Protein AF-A0A924JNL5-F1 (afdb_monomer)

Mean predicted aligned error: 14.29 Å

Sequence (142 aa):
SKKSTVPIAVNTSGQMEVLTNLPKDGQSKTLKNFFLAMITFFFINVTWVFFRAPDFHSAWQLLCSMFSHVPKAEALLTTLAIIKISVIVFFLVLFHWLMRNTRVITVANKMPWGLVGIIWAFLLILLFWSQESSSAFIYFQF

Foldseek 3Di:
DDDDDQDWDQDPVRDTDRVPCPPPPPPPVVVVVVVVVVVVVVVVVLVVLCVPAPDPVRSVVVVCVVPDDDPPDDPPDDPVRVVVVVVVVVVVVVVCVVCVPHDPVVVCVPDDPVVVVVVVVVVVVVVVVPDDPPPPDCVPVD

pLDDT: mean 79.2, std 16.15, range [42.53, 96.31]

Radius of gyration: 26.07 Å; Cα contacts (8 Å, |Δi|>4): 34; chains: 1; bounding box: 46×49×85 Å

Solvent-accessible surface area (backbone atoms only — not comparable to full-atom values): 8984 Å² total; per-residue (Å²): 138,86,83,82,83,77,70,71,53,72,49,102,82,74,49,82,46,70,65,81,77,65,82,90,68,78,67,75,53,54,59,57,51,50,52,52,49,51,52,53,50,49,53,51,54,58,54,46,43,61,74,69,35,96,44,74,68,57,23,51,51,53,57,47,57,76,80,44,90,65,85,87,62,78,71,91,59,52,72,67,55,51,52,52,52,51,53,52,51,50,51,52,53,50,53,50,59,75,38,69,92,54,59,68,67,65,54,56,73,73,45,62,69,69,60,54,51,52,51,52,52,51,52,51,53,50,56,65,67,64,63,70,86,70,76,72,60,80,88,73,75,120

Structure (mmCIF, N/CA/C/O backbone):
data_AF-A0A924JNL5-F1
#
_entry.id   AF-A0A924JNL5-F1
#
loop_
_atom_site.group_PDB
_atom_site.id
_atom_site.type_symbol
_atom_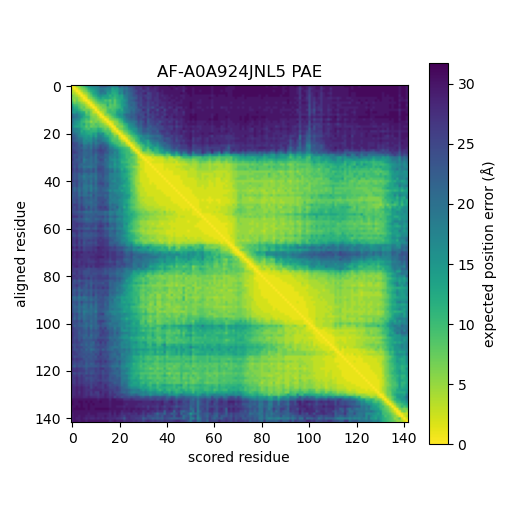site.label_atom_id
_atom_site.label_alt_id
_atom_site.label_comp_id
_atom_site.label_asym_id
_atom_site.label_entity_id
_atom_site.label_seq_id
_atom_site.pdbx_PDB_ins_code
_atom_site.Cartn_x
_atom_site.Cartn_y
_atom_site.Cartn_z
_atom_site.occupancy
_atom_site.B_iso_or_equiv
_atom_site.auth_seq_id
_atom_site.auth_comp_id
_atom_site.auth_asym_id
_atom_site.auth_atom_id
_atom_site.pdbx_PDB_model_num
ATOM 1 N N . SER A 1 1 ? 4.063 -16.613 54.047 1.00 42.53 1 SER A N 1
ATOM 2 C CA . SER A 1 1 ? 3.783 -17.781 53.190 1.00 42.53 1 SER A CA 1
ATOM 3 C C . SER A 1 1 ? 2.594 -17.457 52.288 1.00 42.53 1 SER A C 1
ATOM 5 O O . SER A 1 1 ? 1.470 -17.441 52.772 1.00 42.53 1 SER A O 1
ATOM 7 N N . LYS A 1 2 ? 2.817 -17.057 51.025 1.00 44.66 2 LYS A N 1
ATOM 8 C CA . LYS A 1 2 ? 1.724 -16.778 50.070 1.00 44.66 2 LYS A CA 1
ATOM 9 C C . LYS A 1 2 ? 1.330 -18.095 49.392 1.00 44.66 2 LYS A C 1
ATOM 11 O O . LYS A 1 2 ? 2.110 -18.627 48.609 1.00 44.66 2 LYS A O 1
ATOM 16 N N . LYS A 1 3 ? 0.147 -18.630 49.711 1.00 45.91 3 LYS A N 1
ATOM 17 C CA . LYS A 1 3 ? -0.441 -19.795 49.028 1.00 45.91 3 LYS A CA 1
ATOM 18 C C . LYS A 1 3 ? -0.816 -19.392 47.597 1.00 45.91 3 LYS A C 1
ATOM 20 O O . LYS A 1 3 ? -1.666 -18.529 47.408 1.00 45.91 3 LYS A O 1
ATOM 25 N N . SER A 1 4 ? -0.160 -20.002 46.613 1.00 47.66 4 SER A N 1
ATOM 26 C CA . SER A 1 4 ? -0.509 -19.899 45.194 1.00 47.66 4 SER A CA 1
ATOM 27 C C . SER A 1 4 ? -1.777 -20.714 44.941 1.00 47.66 4 SER A C 1
ATOM 29 O O . SER A 1 4 ? -1.770 -21.933 45.107 1.00 47.66 4 SER A O 1
ATOM 31 N N . THR A 1 5 ? -2.883 -20.056 44.605 1.00 51.22 5 THR A N 1
ATOM 32 C CA . THR A 1 5 ? -4.134 -20.720 44.227 1.00 51.22 5 THR A CA 1
ATOM 33 C C . THR A 1 5 ? -4.063 -21.096 42.753 1.00 51.22 5 THR A C 1
ATOM 35 O O . THR A 1 5 ? -4.196 -20.239 41.880 1.00 51.22 5 THR A O 1
ATOM 38 N N . VAL A 1 6 ? -3.811 -22.375 42.485 1.00 58.50 6 VAL A N 1
ATOM 39 C CA . VAL A 1 6 ? -3.838 -22.947 41.136 1.00 58.50 6 VAL A CA 1
ATOM 40 C C . VAL A 1 6 ? -5.300 -23.028 40.669 1.00 58.50 6 VAL A C 1
ATOM 42 O O . VAL A 1 6 ? -6.115 -23.593 41.399 1.00 58.50 6 VAL A O 1
ATOM 45 N N . PRO A 1 7 ? -5.667 -22.467 39.501 1.00 54.34 7 PRO A N 1
ATOM 46 C CA . PRO A 1 7 ? -7.021 -22.586 38.974 1.00 54.34 7 PRO A CA 1
ATOM 47 C C . PRO A 1 7 ? -7.287 -24.031 38.529 1.00 54.34 7 PRO A C 1
ATOM 49 O O . PRO A 1 7 ? -6.531 -24.601 37.742 1.00 54.34 7 PRO A O 1
ATOM 52 N N . ILE A 1 8 ? -8.360 -24.618 39.056 1.00 56.34 8 ILE A N 1
ATOM 53 C CA . ILE A 1 8 ? -8.835 -25.965 38.729 1.00 56.34 8 ILE A CA 1
ATOM 54 C C . ILE A 1 8 ? -10.069 -25.793 37.841 1.00 56.34 8 ILE A C 1
ATOM 56 O O . ILE A 1 8 ? -11.018 -25.123 38.248 1.00 56.34 8 ILE A O 1
ATOM 60 N N . ALA A 1 9 ? -10.058 -26.368 36.639 1.00 57.81 9 ALA A N 1
ATOM 61 C CA . ALA A 1 9 ? -11.243 -26.451 35.788 1.00 57.81 9 ALA A CA 1
ATOM 62 C C . ALA A 1 9 ? -11.765 -27.892 35.799 1.00 57.81 9 ALA A C 1
ATOM 64 O O . ALA A 1 9 ? -10.994 -28.842 35.679 1.00 57.81 9 ALA A O 1
ATOM 65 N N . VAL A 1 10 ? -13.076 -28.052 35.973 1.00 51.19 10 VAL A N 1
ATOM 66 C CA . VAL A 1 10 ? -13.751 -29.355 35.955 1.00 51.19 10 VAL A CA 1
ATOM 67 C C . VAL A 1 10 ? -14.248 -29.599 34.534 1.00 51.19 10 VAL A C 1
ATOM 69 O O . VAL A 1 10 ? -15.027 -28.801 34.013 1.00 51.19 10 VAL A O 1
ATOM 72 N N . ASN A 1 11 ? -13.783 -30.670 33.888 1.00 59.03 11 ASN A N 1
ATOM 73 C CA . ASN A 1 11 ? -14.306 -31.067 32.579 1.00 59.03 11 ASN A CA 1
ATOM 74 C C . ASN A 1 11 ? -15.657 -31.801 32.723 1.00 59.03 11 ASN A C 1
ATOM 76 O O . ASN A 1 11 ? -16.027 -32.244 33.811 1.00 59.03 11 ASN A O 1
ATOM 80 N N . THR A 1 12 ? -16.398 -31.961 31.622 1.00 59.28 12 THR A N 1
ATOM 81 C CA . THR A 1 12 ? -17.748 -32.571 31.566 1.00 59.28 12 THR A CA 1
ATOM 82 C C . THR A 1 12 ? -17.805 -34.040 32.028 1.00 59.28 12 THR A C 1
ATOM 84 O O . THR A 1 12 ? -18.880 -34.623 32.119 1.00 59.28 12 THR A O 1
ATOM 87 N N . SER A 1 13 ? -16.655 -34.636 32.342 1.00 56.53 13 SER A N 1
ATOM 88 C CA . SER A 1 13 ? -16.466 -35.998 32.859 1.00 56.53 13 SER A CA 1
ATOM 89 C C . SER A 1 13 ? -16.089 -36.035 34.352 1.00 56.53 13 SER A C 1
ATOM 91 O O . SER A 1 13 ? -15.759 -37.097 34.873 1.00 56.53 13 SER A O 1
ATOM 93 N N . GLY A 1 14 ? -16.139 -34.898 35.058 1.00 56.44 14 GLY A N 1
ATOM 94 C CA . GLY A 1 14 ? -15.939 -34.826 36.512 1.00 56.44 14 GLY A CA 1
ATOM 95 C C . GLY A 1 14 ? -14.491 -35.019 36.973 1.00 56.44 14 GLY A C 1
ATOM 96 O O . GLY A 1 14 ? -14.248 -35.174 38.169 1.00 56.44 14 GLY A O 1
ATOM 97 N N . GLN A 1 15 ? -13.521 -35.000 36.055 1.00 50.81 15 GLN A N 1
ATOM 98 C CA . GLN A 1 15 ? -12.108 -35.089 36.413 1.00 50.81 15 GLN A CA 1
ATOM 99 C C . GLN A 1 15 ? -11.550 -33.697 36.725 1.00 50.81 15 GLN A C 1
ATOM 101 O O . GLN A 1 15 ? -11.748 -32.746 35.965 1.00 50.81 15 GLN A O 1
ATOM 106 N N . MET A 1 16 ? -10.863 -33.579 37.867 1.00 51.94 16 MET A N 1
ATOM 107 C CA . MET A 1 16 ? -10.160 -32.360 38.264 1.00 51.94 16 MET A CA 1
ATOM 108 C C . MET A 1 16 ? -8.832 -32.289 37.516 1.00 51.94 16 MET A C 1
ATOM 110 O O . MET A 1 16 ? -7.827 -32.850 37.954 1.00 51.94 16 MET A O 1
ATOM 114 N N . GLU A 1 17 ? -8.832 -31.616 36.372 1.00 58.72 17 GLU A N 1
ATOM 115 C CA . GLU A 1 17 ? -7.619 -31.408 35.597 1.00 58.72 17 GLU A CA 1
ATOM 116 C C . GLU A 1 17 ? -6.910 -30.155 36.119 1.00 58.72 17 GLU A C 1
ATOM 118 O O . GLU A 1 17 ? -7.421 -29.032 36.066 1.00 58.72 17 GLU A O 1
ATOM 123 N N . VAL A 1 18 ? -5.728 -30.353 36.701 1.00 57.31 18 VAL A N 1
ATOM 124 C CA . VAL A 1 18 ? -4.876 -29.240 37.109 1.00 57.31 18 VAL A CA 1
ATOM 125 C C . VAL A 1 18 ? -4.380 -28.572 35.828 1.00 57.31 18 VAL A C 1
ATOM 127 O O . VAL A 1 18 ? -3.660 -29.193 35.050 1.00 57.31 18 VAL A O 1
ATOM 130 N N . LEU A 1 19 ? -4.739 -27.302 35.609 1.00 57.19 19 LEU A N 1
ATOM 131 C CA . LEU A 1 19 ? -4.317 -26.503 34.448 1.00 57.19 19 LEU A CA 1
ATOM 132 C C . LEU A 1 19 ? -2.818 -26.122 34.509 1.00 57.19 19 LEU A C 1
ATOM 134 O O . LEU A 1 19 ? -2.437 -24.978 34.261 1.00 57.19 19 LEU A O 1
ATOM 138 N N . THR A 1 20 ? -1.937 -27.055 34.874 1.00 58.16 20 THR A N 1
ATOM 139 C CA . THR A 1 20 ? -0.475 -26.874 34.899 1.00 58.16 20 THR A CA 1
ATOM 140 C C . THR A 1 20 ? 0.133 -26.844 33.502 1.00 58.16 20 THR A C 1
ATOM 142 O O . THR A 1 20 ? 1.210 -26.278 33.327 1.00 58.16 20 THR A O 1
ATOM 145 N N . ASN A 1 21 ? -0.571 -27.383 32.504 1.00 58.62 21 ASN A N 1
ATOM 146 C CA . ASN A 1 21 ? -0.106 -27.487 31.123 1.00 58.62 21 ASN A CA 1
ATOM 147 C C . ASN A 1 21 ? -0.866 -26.549 30.177 1.00 58.62 21 ASN A C 1
ATOM 149 O O . ASN A 1 21 ? -1.249 -26.945 29.080 1.00 58.62 21 ASN A O 1
ATOM 153 N N . LEU A 1 22 ? -1.072 -25.289 30.575 1.00 60.34 22 LEU A N 1
ATOM 154 C CA . LEU A 1 22 ? -1.399 -24.256 29.591 1.00 60.34 22 LEU A CA 1
ATOM 155 C C . LEU A 1 22 ? -0.212 -24.139 28.615 1.00 60.34 22 LEU A C 1
ATOM 157 O O . LEU A 1 22 ? 0.902 -23.855 29.071 1.00 60.34 22 LEU A O 1
ATOM 161 N N . PRO A 1 23 ? -0.407 -24.347 27.299 1.00 58.00 23 PRO A N 1
ATOM 162 C CA . PRO A 1 23 ? 0.660 -24.207 26.318 1.00 58.00 23 PRO A CA 1
ATOM 163 C C . PRO A 1 23 ? 1.280 -22.807 26.408 1.00 58.00 23 PRO A C 1
ATOM 165 O O . PRO A 1 23 ? 0.657 -21.796 26.086 1.00 58.00 23 PRO A O 1
ATOM 168 N N . LYS A 1 24 ? 2.527 -22.726 26.884 1.00 58.00 24 LYS A N 1
ATOM 169 C CA . LYS A 1 24 ? 3.342 -21.499 26.867 1.00 58.00 24 LYS A CA 1
ATOM 170 C C . LYS A 1 24 ? 4.043 -21.336 25.514 1.00 58.00 24 LYS A C 1
ATOM 172 O O . LYS A 1 24 ? 5.245 -21.093 25.455 1.00 58.00 24 LYS A O 1
ATOM 177 N N . ASP A 1 25 ? 3.318 -21.478 24.410 1.00 58.19 25 ASP A N 1
ATOM 178 C CA . ASP A 1 25 ? 3.896 -21.514 23.061 1.00 58.19 25 ASP A CA 1
ATOM 179 C C . ASP A 1 25 ? 3.344 -20.425 22.120 1.00 58.19 25 ASP A C 1
ATOM 181 O O . ASP A 1 25 ? 3.361 -20.574 20.901 1.00 58.19 25 ASP A O 1
ATOM 185 N N . GLY A 1 26 ? 2.896 -19.290 22.665 1.00 54.12 26 GLY A N 1
ATOM 186 C CA . GLY A 1 26 ? 2.243 -18.236 21.877 1.00 54.12 26 GLY A CA 1
ATOM 187 C C . GLY A 1 26 ? 3.150 -17.174 21.237 1.00 54.12 26 GLY A C 1
ATOM 188 O O . GLY A 1 26 ? 2.687 -16.442 20.368 1.00 54.12 26 GLY A O 1
ATOM 189 N N . GLN A 1 27 ? 4.422 -17.037 21.641 1.00 55.44 27 GLN A N 1
ATOM 190 C CA . GLN A 1 27 ? 5.229 -15.864 21.238 1.00 55.44 27 GLN A CA 1
ATOM 191 C C . GLN A 1 27 ? 6.374 -16.163 20.255 1.00 55.44 27 GLN A C 1
ATOM 193 O O . GLN A 1 27 ? 6.609 -15.377 19.340 1.00 55.44 27 GLN A O 1
ATOM 198 N N . SER A 1 28 ? 7.042 -17.321 20.352 1.00 54.91 28 SER A N 1
ATOM 199 C CA . SER A 1 28 ? 8.160 -17.678 19.449 1.00 54.91 28 SER A CA 1
ATOM 200 C C . SER A 1 28 ? 7.705 -18.032 18.020 1.00 54.91 28 SER A C 1
ATOM 202 O O . SER A 1 28 ? 8.443 -17.822 17.055 1.00 54.91 28 SER A O 1
ATOM 204 N N . LYS A 1 29 ? 6.468 -18.524 17.864 1.00 59.81 29 LYS A N 1
ATOM 205 C CA . LYS A 1 29 ? 5.901 -18.924 16.565 1.00 59.81 29 LYS A CA 1
ATOM 206 C C . LYS A 1 29 ? 5.621 -17.723 15.659 1.00 59.81 29 LYS A C 1
ATOM 208 O O . LYS A 1 29 ? 5.8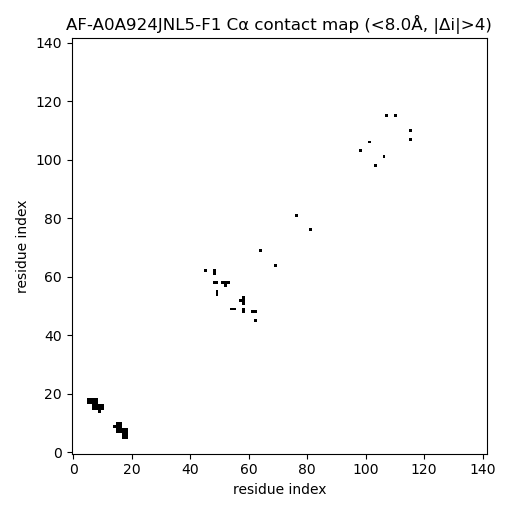09 -17.809 14.451 1.00 59.81 29 LYS A O 1
ATOM 213 N N . THR A 1 30 ? 5.245 -16.581 16.230 1.00 75.69 30 THR A N 1
ATOM 214 C CA . THR A 1 30 ? 4.782 -15.414 15.464 1.00 75.69 30 THR A CA 1
ATOM 215 C C . THR A 1 30 ? 5.876 -14.794 14.600 1.00 75.69 30 THR A C 1
ATOM 217 O O . THR A 1 30 ? 5.617 -14.482 13.441 1.00 75.69 30 THR A O 1
ATOM 220 N N . LEU A 1 31 ? 7.103 -14.655 15.115 1.00 81.88 31 LEU A N 1
ATOM 221 C CA . LEU A 1 31 ? 8.203 -14.070 14.338 1.00 81.88 31 LEU A CA 1
ATOM 222 C C . LEU A 1 31 ? 8.670 -15.008 13.218 1.00 81.88 31 LEU A C 1
ATOM 224 O O . LEU A 1 31 ? 8.867 -14.561 12.092 1.00 81.88 31 LEU A O 1
ATOM 228 N N . LYS A 1 32 ? 8.789 -16.312 13.506 1.00 87.38 32 LYS A N 1
ATOM 229 C CA . LYS A 1 32 ? 9.134 -17.325 12.495 1.00 87.38 32 LYS A CA 1
ATOM 230 C C . LYS A 1 32 ? 8.084 -17.387 11.385 1.00 87.38 32 LYS A C 1
ATOM 232 O O . LYS A 1 32 ? 8.441 -17.370 10.213 1.00 87.38 32 LYS A O 1
ATOM 237 N N . ASN A 1 33 ? 6.801 -17.390 11.748 1.00 85.50 33 ASN A N 1
ATOM 238 C CA . ASN A 1 33 ? 5.700 -17.396 10.785 1.00 85.50 33 ASN A CA 1
ATOM 239 C C . ASN A 1 33 ? 5.666 -16.110 9.953 1.00 85.50 33 ASN A C 1
ATOM 241 O O . ASN A 1 33 ? 5.437 -16.168 8.750 1.00 85.50 33 ASN A O 1
ATOM 245 N N . PHE A 1 34 ? 5.930 -14.955 10.570 1.00 84.38 34 PHE A N 1
ATOM 246 C CA . PHE A 1 34 ? 6.026 -13.685 9.854 1.00 84.38 34 PHE A CA 1
ATOM 247 C C . PHE A 1 34 ? 7.189 -13.683 8.856 1.00 84.38 34 PHE A C 1
ATOM 249 O O . PHE A 1 34 ? 7.009 -13.305 7.703 1.00 84.38 34 PHE A O 1
ATOM 256 N N . PHE A 1 35 ? 8.363 -14.163 9.268 1.00 90.50 35 PHE A N 1
ATOM 257 C CA . PHE A 1 35 ? 9.517 -14.284 8.382 1.00 90.50 35 PHE A CA 1
ATOM 258 C C . PHE A 1 35 ? 9.242 -15.238 7.209 1.00 90.50 35 PHE A C 1
ATOM 260 O O . PHE A 1 35 ? 9.525 -14.904 6.061 1.00 90.50 35 PHE A O 1
ATOM 267 N N . LEU A 1 36 ? 8.609 -16.386 7.470 1.00 92.12 36 LEU A N 1
ATOM 268 C CA . LEU A 1 36 ? 8.206 -17.326 6.422 1.00 92.12 36 LEU A CA 1
ATOM 269 C C . LEU A 1 36 ? 7.178 -16.711 5.456 1.00 92.12 36 LEU A C 1
ATOM 271 O O . LEU A 1 36 ? 7.269 -16.909 4.243 1.00 92.12 36 LEU A O 1
ATOM 275 N N . ALA A 1 37 ? 6.233 -15.922 5.974 1.00 89.69 37 ALA A N 1
ATOM 276 C CA . ALA A 1 37 ? 5.281 -15.178 5.156 1.00 89.69 37 ALA A CA 1
ATOM 277 C C . ALA A 1 37 ? 5.981 -14.130 4.276 1.00 89.69 37 ALA A C 1
ATOM 279 O O . ALA A 1 37 ? 5.628 -14.003 3.108 1.00 89.69 37 ALA A O 1
ATOM 280 N N . MET A 1 38 ? 7.004 -13.435 4.787 1.00 91.25 38 MET A N 1
ATOM 281 C CA . MET A 1 38 ? 7.809 -12.491 4.000 1.00 91.25 38 MET A CA 1
ATOM 282 C C . MET A 1 38 ? 8.593 -13.181 2.8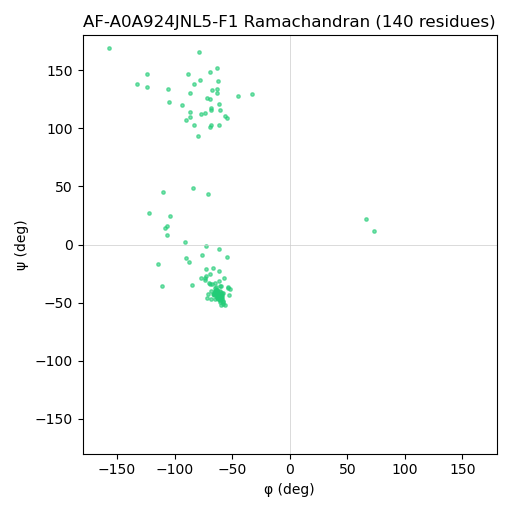82 1.00 91.25 38 MET A C 1
ATOM 284 O O . MET A 1 38 ? 8.598 -12.683 1.760 1.00 91.25 38 MET A O 1
ATOM 288 N N . ILE A 1 39 ? 9.187 -14.349 3.144 1.00 95.31 39 ILE A N 1
ATOM 289 C CA . ILE A 1 39 ? 9.854 -15.148 2.102 1.00 95.31 39 ILE A CA 1
ATOM 290 C C . ILE A 1 39 ? 8.852 -15.590 1.031 1.00 95.31 39 ILE A C 1
ATOM 292 O O . ILE A 1 39 ? 9.106 -15.450 -0.164 1.00 95.31 39 ILE A O 1
ATOM 296 N N . THR A 1 40 ? 7.695 -16.100 1.451 1.00 94.56 40 THR A N 1
ATOM 297 C CA . THR A 1 40 ? 6.648 -16.543 0.520 1.00 94.56 40 THR A CA 1
ATOM 298 C C . THR A 1 40 ? 6.158 -15.376 -0.332 1.00 94.56 40 THR A C 1
ATOM 300 O O . THR A 1 40 ? 6.080 -15.479 -1.554 1.00 94.56 40 THR A O 1
ATOM 303 N N . PHE A 1 41 ? 5.895 -14.234 0.304 1.00 91.69 41 PHE A N 1
ATOM 304 C CA . PHE A 1 41 ? 5.509 -13.004 -0.373 1.00 91.69 41 PHE A CA 1
ATOM 305 C C . PHE A 1 41 ? 6.577 -12.558 -1.374 1.00 91.69 41 PHE A C 1
ATOM 307 O O . PHE A 1 41 ? 6.243 -12.222 -2.507 1.00 91.69 41 PHE A O 1
ATOM 314 N N . PHE A 1 42 ? 7.857 -12.613 -1.006 1.00 92.81 42 PHE A N 1
ATOM 315 C CA . PHE A 1 42 ? 8.960 -12.289 -1.904 1.00 92.81 42 PHE A CA 1
ATOM 316 C C . PHE A 1 42 ? 8.962 -13.172 -3.162 1.00 92.81 42 PHE A C 1
ATOM 318 O O . PHE A 1 42 ? 8.998 -12.642 -4.271 1.00 92.81 42 PHE A O 1
ATOM 325 N N . PHE A 1 43 ? 8.831 -14.495 -3.025 1.00 95.06 43 PHE A N 1
ATOM 326 C CA . PHE A 1 43 ? 8.780 -15.391 -4.188 1.00 95.06 43 PHE A CA 1
ATOM 327 C C . PHE A 1 43 ? 7.557 -15.160 -5.077 1.00 95.06 43 PHE A C 1
ATOM 329 O O . PHE A 1 43 ? 7.664 -15.216 -6.305 1.00 95.06 43 PHE A O 1
ATOM 336 N N . ILE A 1 44 ? 6.408 -14.846 -4.479 1.00 95.44 44 ILE A N 1
ATOM 337 C CA . ILE A 1 44 ? 5.211 -14.464 -5.234 1.00 95.44 44 ILE A CA 1
ATOM 338 C C . ILE A 1 44 ? 5.474 -13.176 -6.031 1.00 95.44 44 ILE A C 1
ATOM 340 O O . ILE A 1 44 ? 5.145 -13.131 -7.214 1.00 95.44 44 ILE A O 1
ATOM 344 N N . ASN A 1 45 ? 6.123 -12.165 -5.437 1.00 92.62 45 ASN A N 1
ATOM 345 C CA . ASN A 1 45 ? 6.485 -10.927 -6.142 1.00 92.62 45 ASN A CA 1
ATOM 346 C C . ASN A 1 45 ? 7.444 -11.188 -7.311 1.00 92.62 45 ASN A C 1
ATOM 348 O O . ASN A 1 45 ? 7.217 -10.669 -8.400 1.00 92.62 45 ASN A O 1
ATOM 352 N N . VAL A 1 46 ? 8.471 -12.024 -7.119 1.00 93.62 46 VAL A N 1
ATOM 353 C CA . VAL A 1 46 ? 9.395 -12.415 -8.200 1.00 93.62 46 VAL A CA 1
ATOM 354 C C . VAL A 1 46 ? 8.640 -13.099 -9.339 1.00 93.62 46 VAL A C 1
ATOM 356 O O . VAL A 1 46 ? 8.827 -12.753 -10.502 1.00 93.62 46 VAL A O 1
ATOM 359 N N . THR A 1 47 ? 7.740 -14.027 -9.013 1.00 94.31 47 THR A N 1
ATOM 360 C CA . THR A 1 47 ? 6.926 -14.729 -10.017 1.00 94.31 47 THR A CA 1
ATOM 361 C C . THR A 1 47 ? 6.013 -13.756 -10.774 1.00 94.31 47 THR A C 1
ATOM 363 O O . THR A 1 47 ? 5.868 -13.854 -11.991 1.00 94.31 47 THR A O 1
ATOM 366 N N . TRP A 1 48 ? 5.437 -12.772 -10.080 1.00 94.44 48 TRP A N 1
ATOM 367 C CA . TRP A 1 48 ? 4.558 -11.767 -10.679 1.00 94.44 48 TRP A CA 1
ATOM 368 C C . TRP A 1 48 ? 5.246 -10.912 -11.750 1.00 94.44 48 TRP A C 1
ATOM 370 O O . TRP A 1 48 ? 4.600 -10.525 -12.724 1.00 94.44 48 TRP A O 1
ATOM 380 N N . VAL A 1 49 ? 6.554 -10.658 -11.625 1.00 93.31 49 VAL A N 1
ATOM 381 C CA . VAL A 1 49 ? 7.321 -9.918 -12.642 1.00 93.31 49 VAL A CA 1
ATOM 382 C C . VAL A 1 49 ? 7.232 -10.602 -14.011 1.00 93.31 49 VAL A C 1
ATOM 384 O O . VAL A 1 49 ? 7.002 -9.921 -15.009 1.00 93.31 49 VAL A O 1
ATOM 387 N N . PHE A 1 50 ? 7.319 -11.935 -14.061 1.00 92.25 50 PHE A N 1
ATOM 388 C CA . PHE A 1 50 ? 7.212 -12.695 -15.313 1.00 92.25 50 PHE A CA 1
ATOM 389 C C . PHE A 1 50 ? 5.813 -12.643 -15.930 1.00 92.25 50 PHE A C 1
ATOM 391 O O . PHE A 1 50 ? 5.693 -12.613 -17.148 1.00 92.25 50 PHE A O 1
ATOM 398 N N . PHE A 1 51 ? 4.761 -12.603 -15.109 1.00 91.94 51 PHE A N 1
ATOM 399 C CA . PHE A 1 51 ? 3.384 -12.488 -15.602 1.00 91.94 51 PHE A CA 1
ATOM 400 C C . PHE A 1 51 ? 3.025 -11.069 -16.054 1.00 91.94 51 PHE A C 1
ATOM 402 O O . PHE A 1 51 ? 2.157 -10.895 -16.907 1.00 91.94 51 PHE A O 1
ATOM 409 N N . ARG A 1 52 ? 3.654 -10.046 -15.464 1.00 89.19 52 ARG A N 1
ATOM 410 C CA . ARG A 1 52 ? 3.361 -8.639 -15.761 1.00 89.19 52 ARG A CA 1
ATOM 411 C C . ARG A 1 52 ? 4.128 -8.108 -16.971 1.00 89.19 52 ARG A C 1
ATOM 413 O O . ARG A 1 52 ? 3.612 -7.217 -17.651 1.00 89.19 52 ARG A O 1
ATOM 420 N N . ALA A 1 53 ? 5.359 -8.572 -17.172 1.00 90.88 53 ALA A N 1
ATOM 421 C CA . ALA A 1 53 ? 6.227 -8.107 -18.244 1.00 90.88 53 ALA A CA 1
ATOM 422 C C . ALA A 1 53 ? 5.715 -8.560 -19.627 1.00 90.88 53 ALA A C 1
ATOM 424 O O . ALA A 1 53 ? 5.126 -9.634 -19.736 1.00 90.88 53 ALA A O 1
ATOM 425 N N . PRO A 1 54 ? 5.944 -7.766 -20.690 1.00 89.88 54 PRO A N 1
ATOM 426 C CA . PRO A 1 54 ? 5.500 -8.113 -22.042 1.00 89.88 54 PRO A CA 1
ATOM 427 C C . PRO A 1 54 ? 6.268 -9.297 -22.656 1.00 89.88 54 PRO A C 1
ATOM 429 O O . PRO A 1 54 ? 5.737 -9.985 -23.523 1.00 89.88 54 PRO A O 1
ATOM 432 N N . ASP A 1 55 ? 7.505 -9.542 -22.215 1.00 92.88 55 ASP A N 1
ATOM 433 C CA . ASP A 1 55 ? 8.384 -10.600 -22.715 1.00 92.88 55 ASP A CA 1
ATOM 434 C C . ASP A 1 55 ? 9.452 -10.994 -21.670 1.00 92.88 55 ASP A C 1
ATOM 436 O O . ASP A 1 55 ? 9.651 -10.316 -20.654 1.00 92.88 55 ASP A O 1
ATOM 440 N N . PHE A 1 56 ? 10.167 -12.096 -21.926 1.00 92.69 56 PHE A N 1
ATOM 441 C CA . PHE A 1 56 ? 11.191 -12.630 -21.019 1.00 92.69 56 PHE A CA 1
ATOM 442 C C . PHE A 1 56 ? 12.401 -11.706 -20.827 1.00 92.69 56 PHE A C 1
ATOM 444 O O . PHE A 1 56 ? 12.980 -11.684 -19.739 1.00 92.69 56 PHE A O 1
ATOM 451 N N . HIS A 1 57 ? 12.794 -10.952 -21.855 1.00 90.94 57 HIS A N 1
ATOM 452 C CA . HIS A 1 57 ? 13.922 -10.029 -21.766 1.00 90.94 57 HIS A CA 1
ATOM 453 C C . HIS A 1 57 ? 13.576 -8.862 -20.837 1.00 90.94 57 HIS A C 1
ATOM 455 O O . HIS A 1 57 ? 14.328 -8.571 -19.903 1.00 90.94 57 HIS A O 1
ATOM 461 N N . SER A 1 58 ? 12.396 -8.270 -21.022 1.00 89.56 58 SER A N 1
ATOM 462 C CA . SER A 1 58 ? 11.847 -7.224 -20.155 1.00 89.56 58 SER A CA 1
ATOM 463 C C . SER A 1 58 ? 11.689 -7.696 -18.701 1.00 89.56 58 SER A C 1
ATOM 465 O O . SER A 1 58 ? 12.049 -6.972 -17.771 1.00 89.56 58 SER A O 1
ATOM 467 N N . ALA A 1 59 ? 11.213 -8.929 -18.480 1.00 91.81 59 ALA A N 1
ATOM 468 C CA . ALA A 1 59 ? 11.107 -9.519 -17.140 1.00 91.81 59 ALA A CA 1
ATOM 469 C C . ALA A 1 59 ? 12.476 -9.632 -16.447 1.00 91.81 59 ALA A C 1
ATOM 471 O O . ALA A 1 59 ? 12.617 -9.285 -15.272 1.00 91.81 59 ALA A O 1
ATOM 472 N N . TRP A 1 60 ? 13.497 -10.085 -17.180 1.00 91.00 60 TRP A N 1
ATOM 473 C CA . TRP A 1 60 ? 14.854 -10.208 -16.652 1.00 91.00 60 TRP A CA 1
ATOM 474 C C . TRP A 1 60 ? 15.470 -8.845 -16.321 1.00 91.00 60 TRP A C 1
ATOM 476 O O . TRP A 1 60 ? 16.048 -8.678 -15.247 1.00 91.00 60 TRP A O 1
ATOM 486 N N . GLN A 1 61 ? 15.288 -7.845 -17.191 1.00 88.38 61 GLN A N 1
ATOM 487 C CA . GLN A 1 61 ? 15.727 -6.472 -16.924 1.00 88.38 61 GLN A CA 1
ATOM 488 C C . GLN A 1 61 ? 15.069 -5.895 -15.662 1.00 88.38 61 GLN A C 1
ATOM 490 O O . GLN A 1 61 ? 15.761 -5.308 -14.826 1.00 88.38 61 GLN A O 1
ATOM 495 N N . LEU A 1 62 ? 13.760 -6.111 -15.486 1.00 88.62 62 LEU A N 1
ATOM 496 C CA . LEU A 1 62 ? 13.028 -5.705 -14.283 1.00 88.62 62 LEU A CA 1
ATOM 497 C C . LEU A 1 62 ? 13.611 -6.359 -13.025 1.00 88.62 62 LEU A C 1
ATOM 499 O O . LEU A 1 62 ? 13.888 -5.654 -12.055 1.00 88.62 62 LEU A O 1
ATOM 503 N N . LEU A 1 63 ? 13.875 -7.669 -13.047 1.00 91.31 63 LEU A N 1
ATOM 504 C CA . LEU A 1 63 ? 14.494 -8.367 -11.915 1.00 91.31 63 LEU A CA 1
ATOM 505 C C . LEU A 1 63 ? 15.896 -7.840 -11.604 1.00 91.31 63 LEU A C 1
ATOM 507 O O . LEU A 1 63 ? 16.197 -7.575 -10.443 1.00 91.31 63 LEU A O 1
ATOM 511 N N . CYS A 1 64 ? 16.744 -7.634 -12.614 1.00 89.12 64 CYS A N 1
ATOM 512 C CA . CYS A 1 64 ? 18.063 -7.040 -12.404 1.00 89.12 64 CYS A CA 1
ATOM 513 C C . CYS A 1 64 ? 17.946 -5.650 -11.766 1.00 89.12 64 CYS A C 1
ATOM 515 O O . CYS A 1 64 ? 18.619 -5.391 -10.773 1.00 89.12 64 CYS A O 1
ATOM 517 N N . SER A 1 65 ? 17.036 -4.802 -12.256 1.00 86.50 65 SER A N 1
ATOM 518 C CA . SER A 1 65 ? 16.845 -3.442 -11.733 1.00 86.50 65 SER A CA 1
ATOM 519 C C . SER A 1 65 ? 16.421 -3.383 -10.258 1.00 86.50 65 SER A C 1
ATOM 521 O O . SER A 1 65 ? 16.656 -2.376 -9.596 1.00 86.50 65 SER A O 1
ATOM 523 N N . MET A 1 66 ? 15.832 -4.459 -9.720 1.00 86.94 66 MET A N 1
ATOM 524 C CA . MET A 1 66 ? 15.466 -4.546 -8.303 1.00 86.94 66 MET A CA 1
ATOM 525 C C . MET A 1 66 ? 16.678 -4.741 -7.382 1.00 86.94 66 MET A C 1
ATOM 527 O O . MET A 1 66 ? 16.639 -4.301 -6.234 1.00 86.94 66 MET A O 1
ATOM 531 N N . PHE A 1 67 ? 17.737 -5.406 -7.858 1.00 84.81 67 PHE A N 1
ATOM 532 C CA . PHE A 1 67 ? 18.897 -5.792 -7.037 1.00 84.81 67 PHE A CA 1
ATOM 533 C C . PHE A 1 67 ? 20.200 -5.099 -7.436 1.00 84.81 67 PHE A C 1
ATOM 535 O O . PHE A 1 67 ? 21.151 -5.102 -6.654 1.00 84.81 67 PHE A O 1
ATOM 542 N N . SER A 1 68 ? 20.273 -4.521 -8.634 1.00 80.31 68 SER A N 1
ATOM 543 C CA . SER A 1 68 ? 21.464 -3.852 -9.143 1.00 80.31 68 SER A CA 1
ATOM 544 C C . SER A 1 68 ? 21.170 -2.414 -9.555 1.00 80.31 68 SER A C 1
ATOM 546 O O . SER A 1 68 ? 20.092 -2.068 -10.034 1.00 80.31 68 SER A O 1
ATOM 548 N N . HIS A 1 69 ? 22.167 -1.550 -9.369 1.00 75.31 69 HIS A N 1
ATOM 549 C CA . HIS A 1 69 ? 22.127 -0.209 -9.928 1.00 75.31 69 HIS A CA 1
ATOM 550 C C . HIS A 1 69 ? 22.447 -0.302 -11.421 1.00 75.31 69 HIS A C 1
ATOM 552 O O . HIS A 1 69 ? 23.568 -0.649 -11.788 1.00 75.31 69 HIS A O 1
ATOM 558 N N . VAL A 1 70 ? 21.465 -0.014 -12.275 1.00 72.81 70 VAL A N 1
ATOM 559 C CA . VAL A 1 70 ? 21.637 -0.005 -13.733 1.00 72.81 70 VAL A CA 1
ATOM 560 C C . VAL A 1 70 ? 22.056 1.407 -14.168 1.00 72.81 70 VAL A C 1
ATOM 562 O O . VAL A 1 70 ? 21.229 2.323 -14.137 1.00 72.81 70 VAL A O 1
ATOM 565 N N . PRO A 1 71 ? 23.325 1.635 -14.558 1.00 61.78 71 PRO A N 1
ATOM 566 C CA . PRO A 1 71 ? 23.771 2.957 -14.975 1.00 61.78 71 PRO A CA 1
ATOM 567 C C . PRO A 1 71 ? 23.092 3.349 -16.294 1.00 61.78 71 PRO A C 1
ATOM 569 O O . PRO A 1 71 ? 23.079 2.569 -17.243 1.00 61.78 71 PRO A O 1
ATOM 572 N N . LYS A 1 72 ? 22.557 4.577 -16.356 1.00 65.06 72 LYS A N 1
ATOM 573 C CA . LYS A 1 72 ? 21.792 5.137 -17.493 1.00 65.06 72 LYS A CA 1
ATOM 574 C C . LYS A 1 72 ? 20.436 4.470 -17.780 1.00 65.06 72 LYS A C 1
ATOM 576 O O . LYS A 1 72 ? 19.937 4.594 -18.895 1.00 65.06 72 LYS A O 1
ATOM 581 N N . ALA A 1 73 ? 19.821 3.796 -16.809 1.00 65.38 73 ALA A N 1
ATOM 582 C CA . ALA A 1 73 ? 18.432 3.370 -16.964 1.00 65.38 73 ALA A CA 1
ATOM 583 C C . ALA A 1 73 ? 17.508 4.593 -17.093 1.00 65.38 73 ALA A C 1
ATOM 585 O O . ALA A 1 73 ? 17.582 5.516 -16.277 1.00 65.38 73 ALA A O 1
ATOM 586 N N . GLU A 1 74 ? 16.634 4.597 -18.102 1.00 67.56 74 GLU A N 1
ATOM 587 C CA . GLU A 1 74 ? 15.546 5.570 -18.146 1.00 67.56 74 GLU A CA 1
ATOM 588 C C . GLU A 1 74 ? 14.624 5.347 -16.946 1.00 67.56 74 GLU A C 1
ATOM 590 O O . GLU A 1 74 ? 14.264 4.217 -16.603 1.00 67.56 74 GLU A O 1
ATOM 595 N N . ALA A 1 75 ? 14.271 6.437 -16.268 1.00 70.88 75 ALA A N 1
ATOM 596 C CA . ALA A 1 75 ? 13.435 6.369 -15.085 1.00 70.88 75 ALA A CA 1
ATOM 597 C C . ALA A 1 75 ? 12.018 5.929 -15.483 1.00 70.88 75 ALA A C 1
ATOM 599 O O . ALA A 1 75 ? 11.226 6.736 -15.965 1.00 70.88 75 ALA A O 1
ATOM 600 N N . LEU A 1 76 ? 11.689 4.654 -15.235 1.00 72.62 76 LEU A N 1
ATOM 601 C CA . LEU A 1 76 ? 10.341 4.107 -15.452 1.00 72.62 76 LEU A CA 1
ATOM 602 C C . LEU A 1 76 ? 9.272 4.879 -14.668 1.00 72.62 76 LEU A C 1
ATOM 604 O O . LEU A 1 76 ? 8.115 4.946 -15.075 1.00 72.62 76 LEU A O 1
ATOM 608 N N . LEU A 1 77 ? 9.659 5.453 -13.528 1.00 74.94 77 LEU A N 1
ATOM 609 C CA . LEU A 1 77 ? 8.821 6.329 -12.729 1.00 74.94 77 LEU A CA 1
ATOM 610 C C . LEU A 1 77 ? 9.523 7.664 -12.522 1.00 74.94 77 LEU A C 1
ATOM 612 O O . LEU A 1 77 ? 10.691 7.722 -12.141 1.00 74.94 77 LEU A O 1
ATOM 616 N N . THR A 1 78 ? 8.770 8.749 -12.691 1.00 85.31 78 THR A N 1
ATOM 617 C CA . THR A 1 78 ? 9.232 10.079 -12.292 1.00 85.31 78 THR A CA 1
ATOM 618 C C . THR A 1 78 ? 9.447 10.127 -10.777 1.00 85.31 78 THR A C 1
ATOM 620 O O . THR A 1 78 ? 8.750 9.451 -10.015 1.00 85.31 78 THR A O 1
ATOM 623 N N . THR A 1 79 ? 10.360 10.978 -10.304 1.00 85.38 79 THR A N 1
ATOM 624 C CA . THR A 1 79 ? 10.611 11.160 -8.862 1.00 85.38 79 THR A CA 1
ATOM 625 C C . THR A 1 79 ? 9.328 11.488 -8.093 1.00 85.38 79 THR A C 1
ATOM 627 O O . THR A 1 79 ? 9.109 10.992 -6.990 1.00 85.38 79 THR A O 1
ATOM 630 N N . LEU A 1 80 ? 8.425 12.265 -8.703 1.00 86.62 80 LEU A N 1
ATOM 631 C CA . LEU A 1 80 ? 7.115 12.569 -8.129 1.00 86.62 80 LEU A CA 1
ATOM 632 C C . LEU A 1 80 ? 6.223 11.328 -8.004 1.00 86.62 80 LEU A C 1
ATOM 634 O O . LEU A 1 80 ? 5.541 11.183 -6.992 1.00 86.62 80 LEU A O 1
ATOM 638 N N . ALA A 1 81 ? 6.221 10.430 -8.993 1.00 86.44 81 ALA A N 1
ATOM 639 C CA . ALA A 1 81 ? 5.470 9.179 -8.912 1.00 86.44 81 ALA A CA 1
ATOM 640 C C . ALA A 1 81 ? 6.010 8.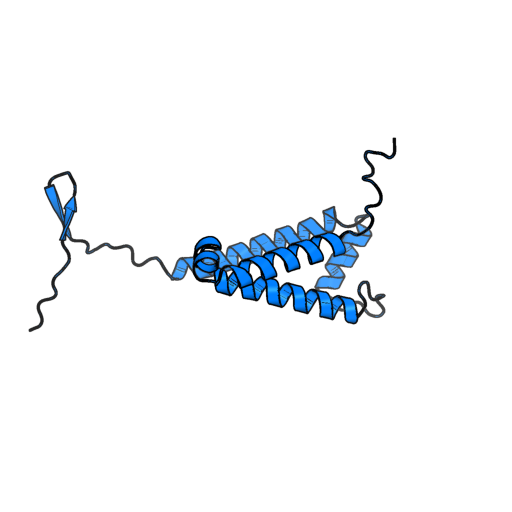272 -7.793 1.00 86.44 81 ALA A C 1
ATOM 642 O O . ALA A 1 81 ? 5.222 7.730 -7.018 1.00 86.44 81 ALA A O 1
ATOM 643 N N . ILE A 1 82 ? 7.336 8.187 -7.639 1.00 87.62 82 ILE A N 1
ATOM 644 C CA . ILE A 1 82 ? 7.980 7.423 -6.557 1.00 87.62 82 ILE A CA 1
ATOM 645 C C . ILE A 1 82 ? 7.563 7.961 -5.186 1.00 87.62 82 ILE A C 1
ATOM 647 O O . ILE A 1 82 ? 7.154 7.183 -4.322 1.00 87.62 82 ILE A O 1
ATOM 651 N N . ILE A 1 83 ? 7.613 9.282 -4.986 1.00 91.50 83 ILE A N 1
ATOM 652 C CA . ILE A 1 83 ? 7.188 9.911 -3.728 1.00 91.50 83 ILE A CA 1
ATOM 653 C C . ILE A 1 83 ? 5.707 9.620 -3.462 1.00 91.50 83 ILE A C 1
ATOM 655 O O . ILE A 1 83 ? 5.365 9.176 -2.367 1.00 91.50 83 ILE A O 1
ATOM 659 N N . LYS A 1 84 ? 4.832 9.807 -4.461 1.00 89.75 84 LYS A N 1
ATOM 660 C CA . LYS A 1 84 ? 3.391 9.537 -4.325 1.00 89.75 84 LYS A CA 1
ATOM 661 C C . LYS A 1 84 ? 3.124 8.097 -3.887 1.00 89.75 84 LYS A C 1
ATOM 663 O O . LYS A 1 84 ? 2.431 7.885 -2.895 1.00 89.75 84 LYS A O 1
ATOM 668 N N . ILE A 1 85 ? 3.698 7.119 -4.587 1.00 90.31 85 ILE A N 1
ATOM 669 C CA . ILE A 1 85 ? 3.515 5.696 -4.271 1.00 90.31 85 ILE A CA 1
ATOM 670 C C . ILE A 1 85 ? 4.074 5.380 -2.884 1.00 90.31 85 ILE A C 1
ATOM 672 O O . ILE A 1 85 ? 3.407 4.710 -2.102 1.00 90.31 85 ILE A O 1
ATOM 676 N N . SER A 1 86 ? 5.253 5.904 -2.544 1.00 90.62 86 SER A N 1
ATOM 677 C CA . SER A 1 86 ? 5.874 5.665 -1.235 1.00 90.62 86 SER A CA 1
ATOM 678 C C . SER A 1 86 ? 4.997 6.172 -0.090 1.00 90.62 86 SER A C 1
ATOM 680 O O . SER A 1 86 ? 4.805 5.464 0.896 1.00 90.62 86 SER A O 1
ATOM 682 N N . VAL A 1 87 ? 4.411 7.365 -0.240 1.00 93.31 87 VAL A N 1
ATOM 683 C CA . VAL A 1 87 ? 3.478 7.940 0.739 1.00 93.31 87 VAL A CA 1
ATOM 684 C C . VAL A 1 87 ? 2.216 7.080 0.865 1.00 93.31 87 VAL A C 1
ATOM 686 O O . VAL A 1 87 ? 1.806 6.758 1.980 1.00 93.31 87 VAL A O 1
ATOM 689 N N . ILE A 1 88 ? 1.626 6.657 -0.258 1.00 92.31 88 ILE A N 1
ATOM 690 C CA . ILE A 1 88 ? 0.429 5.800 -0.264 1.00 92.31 88 ILE A CA 1
ATOM 691 C C . ILE A 1 88 ? 0.710 4.463 0.435 1.00 92.31 88 ILE A C 1
ATOM 693 O O . ILE A 1 88 ? -0.045 4.063 1.322 1.00 92.31 88 ILE A O 1
ATOM 697 N N . VAL A 1 89 ? 1.806 3.788 0.075 1.00 92.50 89 VAL A N 1
ATOM 698 C CA . VAL A 1 89 ? 2.202 2.501 0.667 1.00 92.50 89 VAL A CA 1
ATOM 699 C C . VAL A 1 89 ? 2.484 2.652 2.160 1.00 92.50 89 VAL A C 1
ATOM 701 O O . VAL A 1 89 ? 2.033 1.821 2.948 1.00 92.50 89 VAL A O 1
ATOM 704 N N . PHE A 1 90 ? 3.167 3.725 2.568 1.00 93.38 90 PHE A N 1
ATOM 705 C CA . PHE A 1 90 ? 3.429 4.005 3.978 1.00 93.38 90 PHE A CA 1
ATOM 706 C C . PHE A 1 90 ? 2.130 4.110 4.785 1.00 93.38 90 PHE A C 1
ATOM 708 O O . PHE A 1 90 ? 1.981 3.415 5.792 1.00 93.38 90 PHE A O 1
ATOM 715 N N . PHE A 1 91 ? 1.166 4.917 4.328 1.00 93.19 91 PHE A N 1
ATOM 716 C CA . PHE A 1 91 ? -0.124 5.036 5.008 1.00 93.19 91 PHE A CA 1
ATOM 717 C C . PHE A 1 91 ? -0.897 3.718 5.001 1.00 93.19 91 PHE A C 1
ATOM 719 O O . PHE A 1 91 ? -1.441 3.339 6.036 1.00 93.19 91 PHE A O 1
ATOM 726 N N . LEU A 1 92 ? -0.909 2.984 3.886 1.00 92.12 92 LEU A N 1
ATOM 727 C CA . LEU A 1 92 ? -1.583 1.689 3.794 1.00 92.12 92 LEU A CA 1
ATOM 728 C C . LEU A 1 92 ? -1.050 0.701 4.839 1.00 92.12 92 LEU A C 1
ATOM 730 O O . LEU A 1 92 ? -1.836 0.112 5.584 1.00 92.12 92 LEU A O 1
ATOM 734 N N . VAL A 1 93 ? 0.274 0.556 4.942 1.00 90.94 93 VAL A N 1
ATOM 735 C CA . VAL A 1 93 ? 0.900 -0.338 5.927 1.00 90.94 93 VAL A CA 1
ATOM 736 C C . VAL A 1 93 ? 0.654 0.163 7.349 1.00 90.94 93 VAL A C 1
ATOM 738 O O . VAL A 1 93 ? 0.314 -0.637 8.221 1.00 90.94 93 VAL A O 1
ATOM 741 N N . LEU A 1 94 ? 0.768 1.473 7.587 1.00 92.44 94 LEU A N 1
ATOM 742 C CA . LEU A 1 94 ? 0.521 2.080 8.894 1.00 92.44 94 LEU A CA 1
ATOM 743 C C . LEU A 1 94 ? -0.914 1.824 9.375 1.00 92.44 94 LEU A C 1
ATOM 745 O O . LEU A 1 94 ? -1.104 1.309 10.476 1.00 92.44 94 LEU A O 1
ATOM 749 N N . PHE A 1 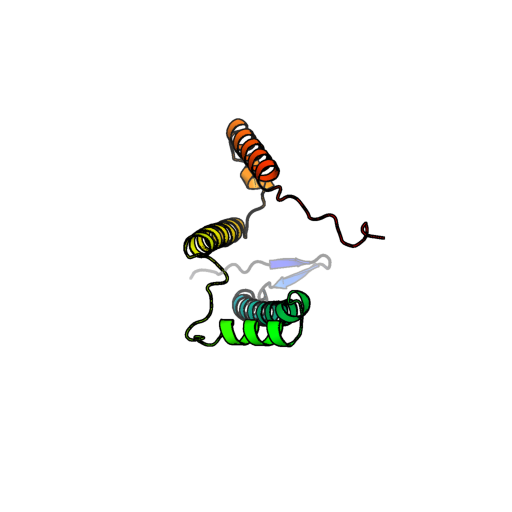95 ? -1.924 2.131 8.557 1.00 90.62 95 PHE A N 1
ATOM 750 C CA . PHE A 1 95 ? -3.329 1.894 8.899 1.00 90.62 95 PHE A CA 1
ATOM 751 C C . PHE A 1 95 ? -3.613 0.407 9.106 1.00 90.62 95 PHE A C 1
ATOM 753 O O . PHE A 1 95 ? -4.273 0.042 10.080 1.00 90.62 95 PHE A O 1
ATOM 760 N N . HIS A 1 96 ? -3.076 -0.462 8.246 1.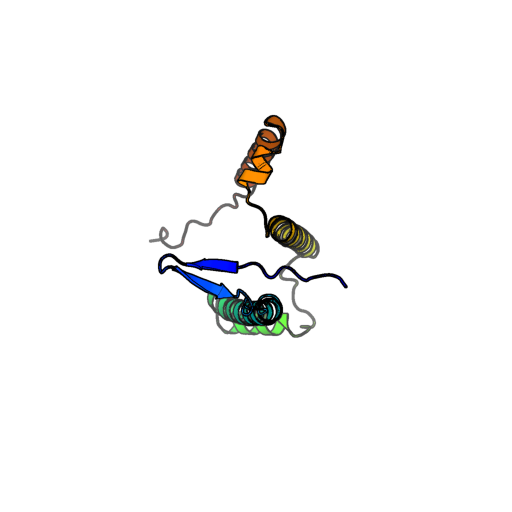00 88.50 96 HIS A N 1
ATOM 761 C CA . HIS A 1 96 ? -3.246 -1.903 8.402 1.00 88.50 96 HIS A CA 1
ATOM 762 C C . HIS A 1 96 ? -2.627 -2.413 9.711 1.00 88.50 96 HIS A C 1
ATOM 764 O O . HIS A 1 96 ? -3.237 -3.214 10.420 1.00 88.50 96 HIS A O 1
ATOM 770 N N . TRP A 1 97 ? -1.449 -1.903 10.078 1.00 87.56 97 TRP A N 1
ATOM 771 C CA . TRP A 1 97 ? -0.791 -2.244 11.334 1.00 87.56 97 TRP A CA 1
ATOM 772 C C . TRP A 1 97 ? -1.584 -1.762 12.553 1.00 87.56 97 TRP A C 1
ATOM 774 O O . TRP A 1 97 ? -1.828 -2.545 13.473 1.00 87.56 97 TRP A O 1
ATOM 784 N N . LEU A 1 98 ? -2.039 -0.504 12.544 1.00 89.12 98 LEU A N 1
ATOM 785 C CA . LEU A 1 98 ? -2.863 0.071 13.614 1.00 89.12 98 LEU A CA 1
ATOM 786 C C . LEU A 1 98 ? -4.180 -0.695 13.800 1.00 89.12 98 LEU A C 1
ATOM 788 O O . LEU A 1 98 ? -4.638 -0.876 14.927 1.00 89.12 98 LEU A O 1
ATOM 792 N N . MET A 1 99 ? -4.769 -1.190 12.710 1.00 89.88 99 MET A N 1
ATOM 793 C CA . MET A 1 99 ? -6.028 -1.939 12.732 1.00 89.88 99 MET A CA 1
ATOM 794 C C . MET A 1 99 ? -5.855 -3.459 12.866 1.00 89.88 99 MET A C 1
ATOM 796 O O . MET A 1 99 ? -6.855 -4.171 12.918 1.00 89.88 99 MET A O 1
ATOM 800 N N . ARG A 1 100 ? -4.627 -3.984 12.991 1.00 86.44 100 ARG A N 1
ATOM 801 C CA . ARG A 1 100 ? -4.339 -5.434 13.004 1.00 86.44 100 ARG A CA 1
ATOM 802 C C . ARG A 1 100 ? -5.170 -6.230 14.016 1.00 86.44 100 ARG A C 1
ATOM 804 O O . ARG A 1 100 ? -5.568 -7.355 13.736 1.00 86.44 100 ARG A O 1
ATOM 811 N N . ASN A 1 101 ? -5.415 -5.659 15.195 1.00 90.00 101 ASN A N 1
ATOM 812 C CA . ASN A 1 101 ? -6.154 -6.312 16.282 1.00 90.00 101 ASN A CA 1
ATOM 813 C C . ASN A 1 101 ? -7.567 -5.736 16.457 1.00 90.00 101 ASN A C 1
ATOM 815 O O . ASN A 1 101 ? -8.174 -5.892 17.516 1.00 90.00 101 ASN A O 1
ATOM 819 N N . THR A 1 102 ? -8.084 -4.993 15.476 1.00 87.81 102 THR A N 1
ATOM 820 C CA . THR A 1 102 ? -9.352 -4.268 15.603 1.00 87.81 102 THR A CA 1
ATOM 821 C C . THR A 1 102 ? -10.237 -4.496 14.386 1.00 87.81 102 THR A C 1
ATOM 823 O O . THR A 1 102 ? -9.789 -4.481 13.246 1.00 87.81 102 THR A O 1
ATOM 826 N N . ARG A 1 103 ? -11.537 -4.697 14.620 1.00 89.19 103 ARG A N 1
ATOM 827 C CA . ARG A 1 103 ? -12.521 -4.806 13.539 1.00 89.19 103 ARG A CA 1
ATOM 828 C C . ARG A 1 103 ? -12.961 -3.415 13.094 1.00 89.19 103 ARG A C 1
ATOM 830 O O . ARG A 1 103 ? -13.264 -2.571 13.935 1.00 89.19 103 ARG A O 1
ATOM 837 N N . VAL A 1 104 ? -13.082 -3.210 11.782 1.00 88.12 104 VAL A N 1
ATOM 838 C CA . VAL A 1 104 ? -13.521 -1.935 11.178 1.00 88.12 104 VAL A CA 1
ATOM 839 C C . VAL A 1 104 ? -14.848 -1.455 11.779 1.00 88.12 104 VAL A C 1
ATOM 841 O O . VAL A 1 104 ? -14.962 -0.297 12.167 1.00 88.12 104 VAL A O 1
ATOM 844 N N . ILE A 1 105 ? -15.815 -2.362 11.959 1.00 87.31 105 ILE A N 1
ATOM 845 C CA . ILE A 1 105 ? -17.128 -2.047 12.547 1.00 87.31 105 ILE A CA 1
ATOM 846 C C . ILE A 1 105 ? -17.030 -1.511 13.983 1.00 87.31 105 ILE A C 1
ATOM 848 O O . ILE A 1 105 ? -17.774 -0.615 14.366 1.00 87.31 105 ILE A O 1
ATOM 852 N N . THR A 1 106 ? -16.080 -2.008 14.780 1.00 90.00 106 THR A N 1
ATOM 853 C CA . THR A 1 106 ? -15.874 -1.543 16.158 1.00 90.00 106 THR A CA 1
ATOM 854 C C . THR A 1 106 ? -15.318 -0.123 16.188 1.00 90.00 106 THR A C 1
ATOM 856 O O . THR A 1 106 ? -15.655 0.639 17.089 1.00 90.00 106 THR A O 1
ATOM 859 N N . VAL A 1 107 ? -14.481 0.238 15.212 1.00 89.19 107 VAL A N 1
ATOM 860 C CA . VAL A 1 107 ? -13.962 1.605 15.065 1.00 89.19 107 VAL A CA 1
ATOM 861 C C . VAL A 1 107 ? -15.067 2.538 14.579 1.00 89.19 107 VAL A C 1
ATOM 863 O O . VAL A 1 107 ? -15.274 3.588 15.179 1.00 89.19 107 VAL A O 1
ATOM 866 N N . ALA A 1 108 ? -15.827 2.122 13.564 1.00 89.50 108 ALA A N 1
ATOM 867 C CA . ALA A 1 108 ? -16.931 2.904 13.015 1.00 89.50 108 ALA A CA 1
ATOM 868 C C . ALA A 1 108 ? -18.009 3.212 14.069 1.00 89.50 108 ALA A C 1
ATOM 870 O O . ALA A 1 108 ? -18.441 4.353 14.177 1.00 89.50 108 ALA A O 1
ATOM 871 N N . ASN A 1 109 ? -18.370 2.238 14.914 1.00 91.06 109 ASN A N 1
ATOM 872 C CA . ASN A 1 109 ? -19.365 2.428 15.978 1.00 91.06 109 ASN A CA 1
ATOM 873 C C . ASN A 1 109 ? -18.917 3.388 17.093 1.00 91.06 109 ASN A C 1
ATOM 875 O O . ASN A 1 109 ? -19.754 3.884 17.841 1.00 91.06 109 ASN A O 1
ATOM 879 N N . LYS A 1 110 ? -17.608 3.632 17.240 1.00 92.44 110 LYS A N 1
ATOM 880 C CA . LYS A 1 110 ? -17.062 4.596 18.210 1.00 92.44 110 LYS A CA 1
ATOM 881 C C . LYS A 1 110 ? -16.926 6.006 17.633 1.00 92.44 110 LYS A C 1
ATOM 883 O O . LYS A 1 110 ? -16.655 6.937 18.386 1.00 92.44 110 LYS A O 1
ATOM 888 N N . MET A 1 111 ? -17.066 6.164 16.318 1.00 91.19 111 MET A N 1
ATOM 889 C CA . MET A 1 111 ? -16.976 7.457 15.649 1.00 91.19 111 MET A CA 1
ATOM 890 C C . MET A 1 111 ? -18.347 8.142 15.612 1.00 91.19 111 MET A C 1
ATOM 892 O O . MET A 1 111 ? -19.371 7.470 15.480 1.00 91.19 111 MET A O 1
ATOM 896 N N . PRO A 1 112 ? -18.399 9.483 15.695 1.00 94.56 112 PRO A N 1
ATOM 897 C CA . PRO A 1 112 ? -19.646 10.206 15.492 1.00 94.56 112 PRO A CA 1
ATOM 898 C C . PRO A 1 112 ? -20.146 9.976 14.063 1.00 94.56 112 PRO A C 1
ATOM 900 O O . PRO A 1 112 ? -19.362 9.985 13.111 1.00 94.56 112 PRO A O 1
ATOM 903 N N . TRP A 1 113 ? -21.461 9.810 13.906 1.00 93.12 113 TRP A N 1
ATOM 904 C CA . TRP A 1 113 ? -22.084 9.429 12.632 1.00 93.12 113 TRP A CA 1
ATOM 905 C C . TRP A 1 113 ? -21.687 10.356 11.464 1.00 93.12 113 TRP A C 1
ATOM 907 O O . TRP A 1 113 ? -21.428 9.887 10.358 1.00 93.12 113 TRP A O 1
ATOM 917 N N . GLY A 1 114 ? -21.550 11.663 11.728 1.00 95.06 114 GLY A N 1
ATOM 918 C CA . GLY A 1 114 ? -21.162 12.647 10.715 1.00 95.06 114 GLY A CA 1
ATOM 919 C C . GLY A 1 114 ? -19.747 12.427 10.176 1.00 95.06 114 GLY A C 1
ATOM 920 O O . GLY A 1 114 ? -19.523 12.556 8.976 1.00 95.06 114 GLY A O 1
ATOM 921 N N . LEU A 1 115 ? -18.802 12.020 11.030 1.00 94.12 115 LEU A N 1
ATOM 922 C CA . LEU A 1 115 ? -17.432 11.729 10.602 1.00 94.12 115 LEU A CA 1
ATOM 923 C C . LEU A 1 115 ? -17.385 10.476 9.722 1.00 94.12 115 LEU A C 1
ATOM 925 O O . LEU A 1 115 ? -16.688 10.465 8.711 1.00 94.12 115 LEU A O 1
ATOM 929 N N . VAL A 1 116 ? -18.166 9.448 10.070 1.00 93.25 116 VAL A N 1
ATOM 930 C CA . VAL A 1 116 ? -18.301 8.237 9.247 1.00 93.25 116 VAL A CA 1
ATOM 931 C C . VAL A 1 116 ? -18.844 8.600 7.862 1.00 93.25 116 VAL A C 1
ATOM 933 O O . VAL A 1 116 ? -18.272 8.175 6.860 1.00 93.25 116 VAL A O 1
ATOM 936 N N . GLY A 1 117 ? -19.882 9.440 7.795 1.00 94.88 117 GLY A N 1
ATOM 937 C CA . GLY A 1 117 ? -20.439 9.929 6.530 1.00 94.88 117 GLY A CA 1
ATOM 938 C C . GLY A 1 117 ? -19.422 10.693 5.676 1.00 94.88 117 GLY A C 1
ATOM 939 O O . GLY A 1 117 ? -19.306 10.423 4.482 1.00 94.88 117 GLY A O 1
ATOM 940 N N . ILE A 1 118 ? -18.636 11.588 6.285 1.00 96.31 118 ILE A N 1
ATOM 941 C CA . ILE A 1 118 ? -17.583 12.346 5.587 1.00 96.31 118 ILE A CA 1
ATOM 942 C C . ILE A 1 118 ? -16.510 11.409 5.021 1.00 96.31 118 ILE A C 1
ATOM 944 O O . ILE A 1 118 ? -16.123 11.557 3.863 1.00 96.31 118 ILE A O 1
ATOM 948 N N . ILE A 1 119 ? -16.051 10.427 5.804 1.00 93.94 119 ILE A N 1
ATOM 949 C CA . ILE A 1 119 ? -15.049 9.451 5.351 1.00 93.94 119 ILE A CA 1
ATOM 950 C C . ILE A 1 119 ? -15.584 8.651 4.157 1.00 93.94 119 ILE A C 1
ATOM 952 O O . ILE A 1 119 ? -14.882 8.502 3.159 1.00 93.94 119 ILE A O 1
ATOM 956 N N . TRP A 1 120 ? -16.829 8.175 4.222 1.00 93.88 120 TRP A N 1
ATOM 957 C CA . TRP A 1 120 ? -17.454 7.442 3.117 1.00 93.88 120 TRP A CA 1
ATOM 958 C C . TRP A 1 120 ? -17.617 8.293 1.859 1.00 93.88 120 TRP A C 1
ATOM 960 O O . TRP A 1 120 ? -17.280 7.833 0.769 1.00 93.88 120 TRP A O 1
ATOM 970 N N . ALA A 1 121 ? -18.082 9.536 1.998 1.00 96.00 121 ALA A N 1
ATOM 971 C CA . ALA A 1 121 ? -18.196 10.461 0.876 1.00 96.00 121 ALA A CA 1
ATOM 972 C C . ALA A 1 121 ? -16.828 10.719 0.230 1.00 96.00 121 ALA A C 1
ATOM 974 O O . ALA A 1 121 ? -16.697 10.650 -0.990 1.00 96.00 121 ALA A O 1
ATOM 975 N N . PHE A 1 122 ? -15.793 10.937 1.043 1.00 95.31 122 PHE A N 1
ATOM 976 C CA . PHE A 1 122 ? -14.429 11.124 0.561 1.00 95.31 122 PHE A CA 1
ATOM 977 C C . PHE A 1 122 ? -13.910 9.897 -0.199 1.00 95.31 122 PHE A C 1
ATOM 979 O O . PHE A 1 122 ? -13.391 10.045 -1.303 1.00 95.31 122 PHE A O 1
ATOM 986 N N . LEU A 1 123 ? -14.100 8.685 0.333 1.00 92.00 123 LEU A N 1
ATOM 987 C CA . LEU A 1 123 ? -13.706 7.445 -0.347 1.00 92.00 123 LEU A CA 1
ATOM 988 C C . LEU A 1 123 ? -14.424 7.264 -1.690 1.00 92.00 123 LEU A C 1
ATOM 990 O O . LEU A 1 123 ? -13.791 6.861 -2.663 1.00 92.00 123 LEU A O 1
ATOM 994 N N . LEU A 1 124 ? -15.718 7.587 -1.764 1.00 93.81 124 LEU A N 1
ATOM 995 C CA . LEU A 1 124 ? -16.473 7.532 -3.017 1.00 93.81 124 LEU A CA 1
ATOM 996 C C . LEU A 1 124 ? -15.962 8.555 -4.032 1.00 93.81 124 LEU A C 1
ATOM 998 O O . LEU A 1 124 ? -15.773 8.211 -5.194 1.00 93.81 124 LEU A O 1
ATOM 1002 N N . ILE A 1 125 ? -15.684 9.788 -3.602 1.00 94.62 125 ILE A N 1
ATOM 1003 C CA . ILE A 1 125 ? -15.104 10.818 -4.473 1.00 94.62 125 ILE A CA 1
ATOM 1004 C C . ILE A 1 125 ? -13.744 10.358 -5.010 1.00 94.62 125 ILE A C 1
ATOM 1006 O O . ILE A 1 125 ? -13.505 10.453 -6.213 1.00 94.62 125 ILE A O 1
ATOM 1010 N N . LEU A 1 126 ? -12.877 9.812 -4.150 1.00 89.56 126 LEU A N 1
ATOM 1011 C CA . LEU A 1 126 ? -11.595 9.250 -4.581 1.00 89.56 126 LEU A CA 1
ATOM 1012 C C . LEU A 1 126 ? -11.779 8.097 -5.571 1.00 89.56 126 LEU A C 1
ATOM 1014 O O 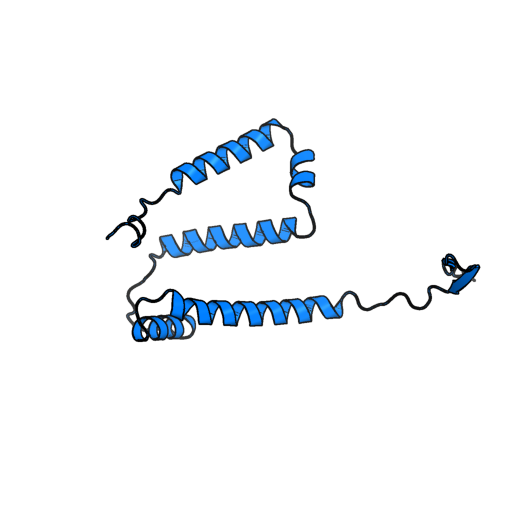. LEU A 1 126 ? -11.038 8.021 -6.545 1.00 89.56 126 LEU A O 1
ATOM 1018 N N . LEU A 1 127 ? -12.765 7.225 -5.354 1.00 88.56 127 LEU A N 1
ATOM 1019 C CA . LEU A 1 127 ? -13.070 6.122 -6.263 1.00 88.56 127 LEU A CA 1
ATOM 1020 C C . LEU A 1 127 ? -13.497 6.631 -7.646 1.00 88.56 127 LEU A C 1
ATOM 1022 O O . LEU A 1 127 ? -13.013 6.124 -8.655 1.00 88.56 127 LEU A O 1
ATOM 1026 N N . PHE A 1 128 ? -14.368 7.642 -7.700 1.00 89.12 128 PHE A N 1
ATOM 1027 C CA . PHE A 1 128 ? -14.774 8.265 -8.961 1.00 89.12 128 PHE A CA 1
ATOM 1028 C C . PHE A 1 128 ? -13.601 8.939 -9.670 1.00 89.12 128 PHE A C 1
ATOM 1030 O O . PHE A 1 128 ? -13.475 8.827 -10.886 1.00 89.12 128 PHE A O 1
ATOM 1037 N N . TRP A 1 129 ? -12.719 9.599 -8.921 1.00 86.38 129 TRP A N 1
ATOM 1038 C CA . TRP A 1 129 ? -11.549 10.258 -9.495 1.00 86.38 129 TRP A CA 1
ATOM 1039 C C . TRP A 1 129 ? -10.461 9.265 -9.933 1.00 86.38 129 TRP A C 1
ATOM 1041 O O . TRP A 1 129 ? -9.726 9.522 -10.879 1.00 86.38 129 TRP A O 1
ATOM 1051 N N . SER A 1 130 ? -10.374 8.102 -9.287 1.00 83.44 130 SER A N 1
ATOM 1052 C CA . SER A 1 130 ? -9.396 7.057 -9.611 1.00 83.44 130 SER A CA 1
ATOM 1053 C C . SER A 1 130 ? -9.694 6.314 -10.922 1.00 83.44 130 SER A C 1
ATOM 1055 O O . SER A 1 130 ? -8.941 5.405 -11.277 1.00 83.44 130 SER A O 1
ATOM 1057 N N . GLN A 1 131 ? -10.778 6.642 -11.631 1.00 77.38 131 GLN A N 1
ATOM 1058 C CA . GLN A 1 131 ? -11.066 6.037 -12.927 1.00 77.38 131 GLN A CA 1
ATOM 1059 C C . GLN A 1 131 ? -10.056 6.520 -13.976 1.00 77.38 131 GLN A C 1
ATOM 1061 O O . GLN A 1 131 ? -10.180 7.607 -14.531 1.00 77.38 131 GLN A O 1
ATOM 1066 N N . GLU A 1 132 ? -9.066 5.686 -14.278 1.00 63.12 132 GLU A N 1
ATOM 1067 C CA . GLU A 1 132 ? -8.312 5.788 -15.526 1.00 63.12 132 GLU A CA 1
ATOM 1068 C C . GLU A 1 132 ? -9.152 5.190 -16.663 1.00 63.12 132 GLU A C 1
ATOM 1070 O O . GLU A 1 132 ? -9.840 4.181 -16.475 1.00 63.12 132 GLU A O 1
ATOM 1075 N N . SER A 1 133 ? -9.114 5.796 -17.852 1.00 53.62 133 SER A N 1
ATOM 1076 C CA . SER A 1 133 ? -9.781 5.251 -19.035 1.00 53.62 133 SER A CA 1
ATOM 1077 C C . SER A 1 133 ? -9.189 3.880 -19.358 1.00 53.62 133 SER A C 1
ATOM 1079 O O . SE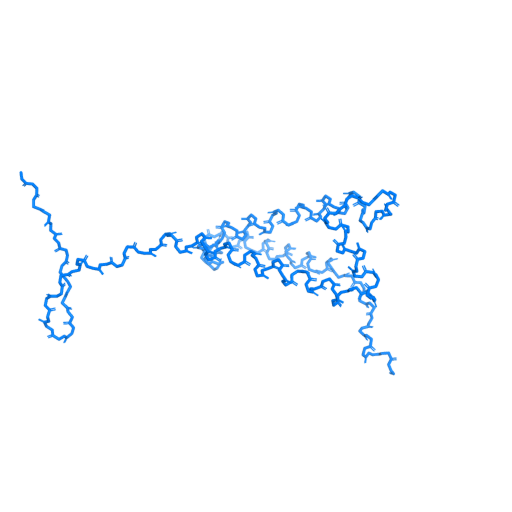R A 1 133 ? -8.085 3.777 -19.898 1.00 53.62 133 SER A O 1
ATOM 1081 N N . SER A 1 134 ? -9.908 2.815 -19.013 1.00 52.91 134 SER A N 1
ATOM 1082 C CA . SER A 1 134 ? -9.531 1.467 -19.414 1.00 52.91 134 SER A CA 1
ATOM 1083 C C . SER A 1 134 ? -9.536 1.422 -20.941 1.00 52.91 134 SER A C 1
ATOM 1085 O O . SER A 1 134 ? -10.577 1.608 -21.570 1.00 52.91 134 SER A O 1
ATOM 1087 N N . SER A 1 135 ? -8.366 1.191 -21.546 1.00 52.28 135 SER A N 1
ATOM 1088 C CA . SER A 1 135 ? -8.321 0.589 -22.877 1.00 52.28 135 SER A CA 1
ATOM 1089 C C . SER A 1 135 ? -9.122 -0.698 -22.756 1.00 52.28 135 SER A C 1
ATOM 1091 O O . SER A 1 135 ? -8.717 -1.587 -22.005 1.00 52.28 135 SER A O 1
ATOM 1093 N N . ALA A 1 136 ? -10.307 -0.718 -23.373 1.00 53.81 136 ALA A N 1
ATOM 1094 C CA . ALA A 1 136 ? -11.259 -1.806 -23.248 1.00 53.81 136 ALA A CA 1
ATOM 1095 C C . ALA A 1 136 ? -10.522 -3.140 -23.383 1.00 53.81 136 ALA A C 1
ATOM 1097 O O . ALA A 1 136 ? -9.728 -3.337 -24.303 1.00 53.81 136 ALA A O 1
ATOM 1098 N N . PHE A 1 137 ? -10.755 -3.997 -22.392 1.00 56.38 137 PHE A N 1
ATOM 1099 C CA . PHE A 1 137 ? -10.246 -5.355 -22.266 1.00 56.38 137 PHE A CA 1
ATOM 1100 C C . PHE A 1 137 ? -10.096 -6.004 -23.654 1.00 56.38 137 PHE A C 1
ATOM 1102 O O . PHE A 1 137 ? -11.047 -6.001 -24.432 1.00 56.38 137 PHE A O 1
ATOM 1109 N N . ILE A 1 138 ? -8.927 -6.584 -23.954 1.00 58.28 138 ILE A N 1
ATOM 1110 C CA . ILE A 1 138 ? -8.580 -7.208 -25.252 1.00 58.28 138 ILE A CA 1
ATOM 1111 C C . ILE A 1 138 ? -9.581 -8.298 -25.701 1.00 58.28 138 ILE A C 1
ATOM 1113 O O . ILE A 1 138 ? -9.566 -8.738 -26.842 1.00 58.28 138 ILE A O 1
ATOM 1117 N N . TYR A 1 139 ? -10.484 -8.702 -24.803 1.00 61.22 1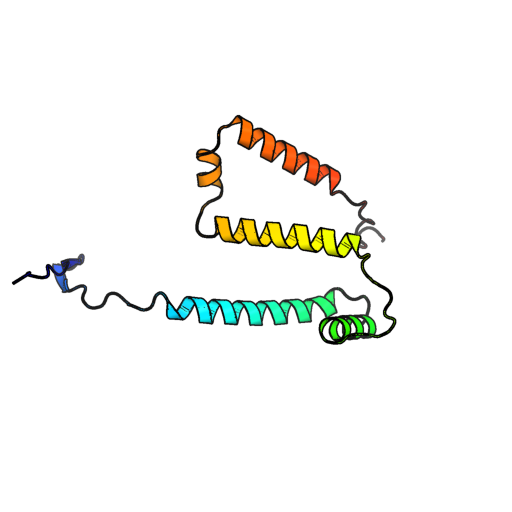39 TYR A N 1
ATOM 1118 C CA . TYR A 1 139 ? -11.602 -9.609 -25.042 1.00 61.22 139 TYR A CA 1
ATOM 1119 C C . TYR A 1 139 ? -12.794 -8.973 -25.783 1.00 61.22 139 TYR A C 1
ATOM 1121 O O . TYR A 1 139 ? -13.713 -9.688 -26.164 1.00 61.22 139 TYR A O 1
ATOM 1129 N N . PHE A 1 140 ? -12.802 -7.652 -25.981 1.00 57.94 140 PHE A N 1
ATOM 1130 C CA . PHE A 1 140 ? -13.778 -6.945 -26.823 1.00 57.94 140 PHE A CA 1
ATOM 1131 C C . PHE A 1 140 ? -13.159 -6.437 -28.138 1.00 57.94 140 PHE A C 1
ATOM 1133 O O . PHE A 1 140 ? -13.745 -5.585 -28.796 1.00 57.94 140 PHE A O 1
ATOM 1140 N N . GLN A 1 141 ? -11.964 -6.917 -28.505 1.00 56.31 141 GLN A N 1
ATOM 1141 C CA . GLN A 1 141 ? -11.266 -6.544 -29.746 1.00 56.31 141 GLN A CA 1
ATOM 1142 C C . GLN A 1 141 ? -11.343 -7.634 -30.831 1.00 56.31 141 GLN A C 1
ATOM 1144 O O . GLN A 1 141 ? -10.478 -7.692 -31.704 1.00 56.31 141 GLN A O 1
ATOM 1149 N N . PHE A 1 142 ? -12.366 -8.490 -30.774 1.00 63.06 142 PHE A N 1
ATOM 1150 C CA . PHE A 1 142 ? -12.709 -9.435 -31.839 1.00 63.06 142 PHE A CA 1
ATOM 1151 C C . PHE A 1 142 ? -13.954 -8.949 -32.578 1.00 63.06 142 PHE A C 1
ATOM 1153 O O . PHE A 1 142 ? -14.916 -8.555 -31.877 1.00 63.06 142 PHE A O 1
#

Secondary structure (DSSP, 8-state):
-------EEE-TT--EEEGGG----SSHHHHHHHHHHHHHHHHHHHHHHHHHSSSHHHHHHHHHHHHS--TT---SS-HHHHHHHHHHHHHHHHHHHHTTTS-HHHHHTTS-HHHHHHHHHHHHHHHHHT-------GGG--